Protein AF-A0A2V8VBV8-F1 (afdb_monomer_lite)

Radius of gyration: 18.18 Å; chains: 1; bounding box: 38×37×52 Å

Secondary structure (DSSP, 8-state):
-HHHHHHHHHHHHHHHH-TT----EEEESS-SSPPB-S--TT---BHHHHHHHHHHHTT-GGG---EEEEE--S-TT---TTGGGTHHHHHHHHHHHHHHTTPPTT--EEEEEE-S-SS-BGGGGSHHHHHHHHHHHHHHHHTT--EEEES--S-PPPEE-GGG-EEB--

Sequence (170 aa):
EDYGALYIQFAAAIHKVDPTLKLGGPSFEGVVEDVQVWPDSEGSVSWLGRFFDYLREHDRIHEFSFLSFEHYPYESCNTSWNDLYREPEHIAHIIQTYKDDGLPPNTPIFVTEVNLGASVSEAFVDIMGGLWWADYTGALFANGGTGNYFFHYIPGRLSRGCNDSWGSFG

Structure (mmCIF, N/CA/C/O backbone):
data_AF-A0A2V8VBV8-F1
#
_entry.id   AF-A0A2V8VBV8-F1
#
loop_
_atom_site.group_PDB
_atom_site.id
_atom_site.type_symbol
_atom_site.label_atom_id
_atom_site.label_alt_id
_atom_site.label_comp_id
_atom_site.label_asym_id
_atom_site.label_entity_id
_atom_site.label_seq_id
_atom_site.pdbx_PDB_ins_code
_atom_site.Cartn_x
_atom_site.Cartn_y
_atom_site.Cartn_z
_atom_site.occupancy
_atom_site.B_iso_or_equiv
_atom_site.auth_seq_id
_atom_site.auth_comp_id
_atom_site.auth_asym_id
_atom_site.auth_atom_id
_atom_site.pdbx_PDB_model_num
ATOM 1 N N . GLU A 1 1 ? -15.412 10.472 8.247 1.00 91.88 1 GLU A N 1
ATOM 2 C CA . GLU A 1 1 ? -15.013 9.273 9.024 1.00 91.88 1 GLU A CA 1
ATOM 3 C C . GLU A 1 1 ? -15.845 8.039 8.635 1.00 91.88 1 GLU A C 1
ATOM 5 O O . GLU A 1 1 ? -15.709 6.981 9.243 1.00 91.88 1 GLU A O 1
ATOM 10 N N . ASP A 1 2 ? -16.666 8.117 7.577 1.00 94.62 2 ASP A N 1
ATOM 11 C CA . ASP A 1 2 ? -17.590 7.041 7.184 1.00 94.62 2 ASP A CA 1
ATOM 12 C C . ASP A 1 2 ? -16.895 5.707 6.881 1.00 94.62 2 ASP A C 1
ATOM 14 O O . ASP A 1 2 ? -17.441 4.645 7.174 1.00 94.62 2 ASP A O 1
ATOM 18 N N . TYR A 1 3 ? -15.668 5.746 6.347 1.00 95.62 3 TYR A N 1
ATOM 19 C CA . TYR A 1 3 ? -14.890 4.534 6.086 1.00 95.62 3 TYR A CA 1
ATOM 20 C C . TYR A 1 3 ? -14.544 3.779 7.377 1.00 95.62 3 TYR A C 1
ATOM 22 O O . TYR A 1 3 ? -14.687 2.561 7.424 1.00 95.62 3 TYR A O 1
ATOM 30 N N . GLY A 1 4 ? -14.164 4.484 8.450 1.00 97.62 4 GLY A N 1
ATOM 31 C CA . GLY A 1 4 ? -13.919 3.874 9.759 1.00 97.62 4 GLY A CA 1
ATOM 32 C C . GLY A 1 4 ? -15.182 3.226 10.330 1.00 97.62 4 GLY A C 1
ATOM 33 O O . GLY A 1 4 ? -15.145 2.087 10.799 1.00 97.62 4 GLY A O 1
ATOM 34 N N . ALA A 1 5 ? -16.330 3.901 10.206 1.00 98.38 5 ALA A N 1
ATOM 35 C CA . ALA A 1 5 ? -17.622 3.356 10.621 1.00 98.38 5 ALA A CA 1
ATOM 36 C C . ALA A 1 5 ? -17.979 2.079 9.841 1.00 98.38 5 ALA A C 1
ATOM 38 O O . ALA A 1 5 ? -18.394 1.079 10.434 1.00 98.38 5 ALA A O 1
ATOM 39 N N . LEU A 1 6 ? -17.785 2.093 8.519 1.00 98.38 6 LEU A N 1
ATOM 40 C CA . LEU A 1 6 ? -18.017 0.940 7.651 1.00 98.38 6 LEU A CA 1
ATOM 41 C C . LEU A 1 6 ? -17.064 -0.217 7.974 1.00 98.38 6 LEU A C 1
ATOM 43 O O . LEU A 1 6 ? -17.507 -1.361 8.062 1.00 98.38 6 LEU A O 1
ATOM 47 N N . TYR A 1 7 ? -15.783 0.072 8.210 1.00 98.50 7 TYR A N 1
ATOM 48 C CA . TYR A 1 7 ? -14.776 -0.920 8.582 1.00 98.50 7 TYR A CA 1
ATOM 49 C C . TYR A 1 7 ? -15.176 -1.661 9.863 1.00 98.50 7 TYR A C 1
ATOM 51 O O . TYR A 1 7 ? -15.190 -2.891 9.896 1.00 98.50 7 TYR A O 1
ATOM 59 N N . ILE A 1 8 ? -15.597 -0.926 10.898 1.00 98.56 8 ILE A N 1
ATOM 60 C CA . ILE A 1 8 ? -16.068 -1.497 12.169 1.00 98.56 8 ILE A CA 1
ATOM 61 C C . ILE A 1 8 ? -17.312 -2.377 11.971 1.00 98.56 8 ILE A C 1
ATOM 63 O O . ILE A 1 8 ? -17.417 -3.456 12.569 1.00 98.56 8 ILE A O 1
ATOM 67 N N . GLN A 1 9 ? -18.264 -1.931 11.145 1.00 98.50 9 GLN A N 1
ATOM 68 C CA . GLN A 1 9 ? -19.462 -2.711 10.820 1.00 98.50 9 GLN A CA 1
ATOM 69 C C . GLN A 1 9 ? -19.101 -4.003 10.085 1.00 98.50 9 GLN A C 1
ATOM 71 O O . GLN A 1 9 ? -19.649 -5.062 10.401 1.00 98.50 9 GLN A O 1
ATOM 76 N N . PHE A 1 10 ? -18.161 -3.931 9.144 1.00 98.38 10 PHE A N 1
ATOM 77 C CA . PHE A 1 10 ? -17.706 -5.087 8.387 1.00 98.38 10 PHE A CA 1
ATOM 78 C C . PHE A 1 10 ? -16.939 -6.079 9.268 1.00 98.38 10 PHE A C 1
ATOM 80 O O . PHE A 1 10 ? -17.265 -7.264 9.243 1.00 98.38 10 PHE A O 1
ATOM 87 N N . ALA A 1 11 ? -16.027 -5.605 10.125 1.00 98.44 11 ALA A N 1
ATOM 88 C CA . ALA A 1 11 ? -15.344 -6.427 11.130 1.00 98.44 11 ALA A CA 1
ATOM 89 C C . ALA A 1 11 ? -16.356 -7.198 11.997 1.00 98.44 11 ALA A C 1
ATOM 91 O O . ALA A 1 11 ? -16.314 -8.424 12.100 1.00 98.44 11 ALA A O 1
ATOM 92 N N . ALA A 1 12 ? -17.368 -6.497 12.523 1.00 98.50 12 ALA A N 1
ATOM 93 C CA . ALA A 1 12 ? -18.428 -7.127 13.308 1.00 98.50 12 ALA A CA 1
ATOM 94 C C . ALA A 1 12 ? -19.252 -8.154 12.507 1.00 98.50 12 ALA A C 1
ATOM 96 O O . ALA A 1 12 ? -19.749 -9.124 13.082 1.00 98.50 12 ALA A O 1
ATOM 97 N N . ALA A 1 13 ? -19.440 -7.951 11.201 1.00 98.44 13 ALA A N 1
ATOM 98 C CA . ALA A 1 13 ? -20.167 -8.884 10.347 1.00 98.44 13 ALA A CA 1
ATOM 99 C C . ALA A 1 13 ? -19.356 -10.157 10.065 1.00 98.44 13 ALA A C 1
ATOM 101 O O . ALA A 1 13 ? -19.891 -11.254 10.228 1.00 98.44 13 ALA A O 1
ATOM 102 N N . ILE A 1 14 ? -18.077 -10.033 9.697 1.00 97.88 14 ILE A N 1
ATOM 103 C CA . ILE A 1 14 ? -17.239 -11.199 9.388 1.00 97.88 14 ILE A CA 1
ATOM 104 C C . ILE A 1 14 ? -16.965 -12.045 10.636 1.00 97.88 14 ILE A C 1
ATOM 106 O O . ILE A 1 14 ? -16.997 -13.270 10.557 1.00 97.88 14 ILE A O 1
ATOM 110 N N . HIS A 1 15 ? -16.806 -11.429 11.812 1.00 98.44 15 HIS A N 1
ATOM 111 C CA . HIS A 1 15 ? -16.526 -12.162 13.053 1.00 98.44 15 HIS A CA 1
ATOM 112 C C . HIS A 1 15 ? -17.741 -12.861 13.656 1.00 98.44 15 HIS A C 1
ATOM 114 O O . HIS A 1 15 ? -17.580 -13.794 14.440 1.00 98.44 15 HIS A O 1
ATOM 120 N N . LYS A 1 16 ? -18.961 -12.483 13.250 1.00 98.31 16 LYS A N 1
ATOM 121 C CA . LYS A 1 16 ? -20.159 -13.300 13.509 1.00 98.31 16 LYS A CA 1
ATOM 122 C C . LYS A 1 16 ? -20.129 -14.624 12.746 1.00 98.31 16 LYS A C 1
ATOM 124 O O . LYS A 1 16 ? -20.754 -15.579 13.198 1.00 98.31 16 LYS A O 1
ATOM 129 N N . VAL A 1 17 ? -19.458 -14.663 11.593 1.00 98.38 17 VAL A N 1
ATOM 130 C CA . VAL A 1 17 ? -19.294 -15.877 10.783 1.00 98.38 17 VAL A CA 1
ATOM 131 C C . VAL A 1 17 ? -18.107 -16.687 11.292 1.00 98.38 17 VAL A C 1
ATOM 133 O O . VAL A 1 17 ? -18.258 -17.876 11.556 1.00 98.38 17 VAL A O 1
ATOM 136 N N . ASP A 1 18 ? -16.954 -16.042 11.471 1.00 98.38 18 ASP A N 1
ATOM 137 C CA . ASP A 1 18 ? -15.752 -16.665 12.019 1.00 98.38 18 ASP A CA 1
ATOM 138 C C . ASP A 1 18 ? -14.900 -15.624 12.775 1.00 98.38 18 ASP A C 1
ATOM 140 O O . ASP A 1 18 ? -14.335 -14.722 12.150 1.00 98.38 18 ASP A O 1
ATOM 144 N N . PRO A 1 19 ? -14.770 -15.738 14.113 1.00 97.31 19 PRO A N 1
ATOM 145 C CA . PRO A 1 19 ? -14.044 -14.771 14.939 1.00 97.31 19 PRO A CA 1
ATOM 146 C C . PRO A 1 19 ? -12.520 -14.792 14.736 1.00 97.31 19 PRO A C 1
ATOM 148 O O . PRO A 1 19 ? -11.815 -13.982 15.332 1.00 97.31 19 PRO A O 1
ATOM 151 N N . THR A 1 20 ? -11.984 -15.722 13.944 1.00 97.62 20 THR A N 1
ATOM 152 C CA . THR A 1 20 ? -10.540 -15.843 13.697 1.00 97.62 20 THR A CA 1
ATOM 153 C C . THR A 1 20 ? -10.069 -15.094 12.451 1.00 97.62 20 THR A C 1
ATOM 155 O O . THR A 1 20 ? -8.861 -14.899 12.277 1.00 97.62 20 THR A O 1
ATOM 158 N N . LEU A 1 21 ? -11.003 -14.643 11.603 1.00 97.81 21 LEU A N 1
ATOM 159 C CA . LEU A 1 21 ? -10.693 -13.951 10.355 1.00 97.81 21 LEU A CA 1
ATOM 160 C C . LEU A 1 21 ? -9.937 -12.642 10.601 1.00 97.81 21 LEU A C 1
ATOM 162 O O . LEU A 1 21 ? -10.215 -11.894 11.539 1.00 97.81 21 LEU A O 1
ATOM 166 N N . LYS A 1 22 ? -8.980 -12.357 9.718 1.00 97.31 22 LYS A N 1
ATOM 167 C CA . LYS A 1 22 ? -8.180 -11.131 9.731 1.00 97.31 22 LYS A CA 1
ATOM 168 C C . LYS A 1 22 ? -8.735 -10.150 8.712 1.00 97.31 22 LYS A C 1
ATOM 170 O O . LYS A 1 22 ? -8.893 -10.508 7.549 1.00 97.31 22 LYS A O 1
ATOM 175 N N . LEU A 1 23 ? -9.009 -8.929 9.158 1.00 97.62 23 LEU A N 1
ATOM 176 C CA . LEU A 1 23 ? -9.433 -7.828 8.302 1.00 97.62 23 LEU A CA 1
ATOM 177 C C . LEU A 1 23 ? -8.295 -6.824 8.165 1.00 97.62 23 LEU A C 1
ATOM 179 O O . LEU A 1 23 ? -7.604 -6.532 9.137 1.00 97.62 23 LEU A O 1
ATOM 183 N N . GLY A 1 24 ? -8.106 -6.308 6.963 1.00 96.94 24 GLY A N 1
ATOM 184 C CA . GLY A 1 24 ? -7.139 -5.265 6.667 1.00 96.94 24 GLY A CA 1
ATOM 185 C C . GLY A 1 24 ? -7.641 -4.397 5.527 1.00 96.94 24 GLY A C 1
ATOM 186 O O . GLY A 1 24 ? -8.808 -4.495 5.138 1.00 96.94 24 GLY A O 1
ATOM 187 N N . GLY A 1 25 ? -6.777 -3.535 5.009 1.00 96.12 25 GLY A N 1
ATOM 188 C CA . GLY A 1 25 ? -7.151 -2.571 3.980 1.00 96.12 25 GLY A CA 1
ATOM 189 C C . GLY A 1 25 ? -6.221 -1.355 3.947 1.00 96.12 25 GLY A C 1
ATOM 190 O O . GLY A 1 25 ? -5.146 -1.408 4.543 1.00 96.12 25 GLY A O 1
ATOM 191 N N . PRO A 1 26 ? -6.636 -0.253 3.298 1.00 94.69 26 PRO A N 1
ATOM 192 C CA . PRO A 1 26 ? -7.854 -0.129 2.493 1.00 94.69 26 PRO A CA 1
ATOM 193 C C . PRO A 1 26 ? -7.683 -0.569 1.031 1.00 94.69 26 PRO A C 1
ATOM 195 O O . PRO A 1 26 ? -8.645 -0.458 0.280 1.00 94.69 26 PRO A O 1
ATOM 198 N N . SER A 1 27 ? -6.510 -1.084 0.635 1.00 93.75 27 SER A N 1
ATOM 199 C CA . SER A 1 27 ? -6.118 -1.261 -0.774 1.00 93.75 27 SER A CA 1
ATOM 200 C C . SER A 1 27 ? -5.973 0.088 -1.476 1.00 93.75 27 SER A C 1
ATOM 202 O O . SER A 1 27 ? -6.725 0.408 -2.389 1.00 93.75 27 SER A O 1
ATOM 204 N N . PHE A 1 28 ? -5.047 0.925 -0.996 1.00 95.06 28 PHE A N 1
ATOM 205 C CA . PHE A 1 28 ? -4.770 2.198 -1.662 1.00 95.06 28 PHE A CA 1
ATOM 206 C C . PHE A 1 28 ? -4.256 1.982 -3.088 1.00 95.06 28 PHE A C 1
ATOM 208 O O . PHE A 1 28 ? -3.256 1.297 -3.279 1.00 95.06 28 PHE A O 1
ATOM 215 N N . GLU A 1 29 ? -4.899 2.619 -4.060 1.00 89.81 29 GLU A N 1
ATOM 216 C CA . GLU A 1 29 ? -4.542 2.539 -5.478 1.00 89.81 29 GLU A CA 1
ATOM 217 C C . GLU A 1 29 ? -3.482 3.599 -5.816 1.00 89.81 29 GLU A C 1
ATOM 219 O O . GLU A 1 29 ? -3.780 4.792 -5.893 1.00 89.81 29 GLU A O 1
ATOM 224 N N . GLY A 1 30 ? -2.225 3.174 -5.984 1.00 79.50 30 GLY A N 1
ATOM 225 C CA . GLY A 1 30 ? -1.162 4.007 -6.562 1.00 79.50 30 GLY A CA 1
ATOM 226 C C . GLY A 1 30 ? -0.782 5.267 -5.772 1.00 79.50 30 GLY A C 1
ATOM 227 O O . GLY A 1 30 ? -0.257 6.215 -6.358 1.00 79.50 30 GLY A O 1
ATOM 228 N N . VAL A 1 31 ? -1.043 5.312 -4.460 1.00 85.81 31 VAL A N 1
ATOM 229 C CA . VAL A 1 31 ? -0.670 6.460 -3.616 1.00 85.81 31 VAL A CA 1
ATOM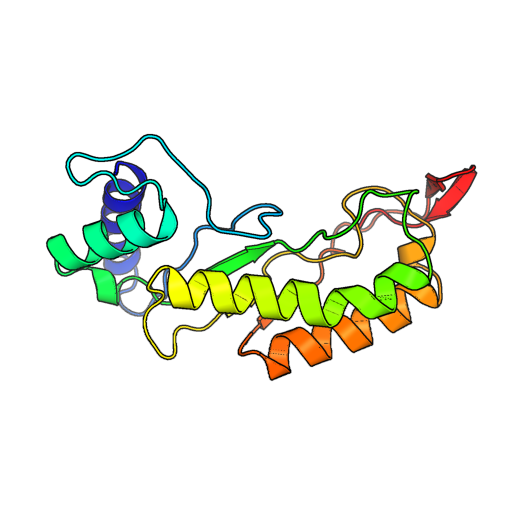 230 C C . VAL A 1 31 ? 0.792 6.355 -3.184 1.00 85.81 31 VAL A C 1
ATOM 232 O O . VAL A 1 31 ? 1.243 5.306 -2.728 1.00 85.81 31 VAL A O 1
ATOM 235 N N . VAL A 1 32 ? 1.537 7.452 -3.320 1.00 87.69 32 VAL A N 1
ATOM 236 C CA . VAL A 1 32 ? 2.956 7.526 -2.919 1.00 87.69 32 VAL A CA 1
ATOM 237 C C . VAL A 1 32 ? 3.163 8.176 -1.547 1.00 87.69 32 VAL A C 1
ATOM 239 O O . VAL A 1 32 ? 4.245 8.109 -0.970 1.00 87.69 32 VAL A O 1
ATOM 242 N N . GLU A 1 33 ? 2.111 8.804 -1.037 1.00 90.88 33 GLU A N 1
ATOM 243 C CA . GLU A 1 33 ? 2.029 9.460 0.260 1.00 90.88 33 GLU A CA 1
ATOM 244 C C . GLU A 1 33 ? 0.606 9.292 0.814 1.00 90.88 33 GLU A C 1
ATOM 246 O O . GLU A 1 33 ? -0.242 8.667 0.167 1.00 90.88 33 GLU A O 1
ATOM 251 N N . ASP A 1 34 ? 0.335 9.820 2.008 1.00 89.12 34 ASP A N 1
ATOM 252 C CA . ASP A 1 34 ? -1.007 9.761 2.579 1.00 89.12 34 ASP A CA 1
ATOM 253 C C . ASP A 1 34 ? -2.041 10.423 1.662 1.00 89.12 34 ASP A C 1
ATOM 255 O O . ASP A 1 34 ? -1.791 11.436 1.000 1.00 89.12 34 ASP A O 1
ATOM 259 N N . VAL A 1 35 ? -3.256 9.887 1.686 1.00 91.44 35 VAL A N 1
ATOM 260 C CA . VAL A 1 35 ? -4.389 10.540 1.045 1.00 91.44 35 VAL A CA 1
ATOM 261 C C . VAL A 1 35 ? -4.787 11.738 1.898 1.00 91.44 35 VAL A C 1
ATOM 263 O O . VAL A 1 35 ? -5.227 11.596 3.035 1.00 91.44 35 VAL A O 1
ATOM 266 N N . GLN A 1 36 ? -4.687 12.937 1.332 1.00 94.06 36 GLN A N 1
ATOM 267 C CA . GLN A 1 36 ? -5.160 14.141 2.005 1.00 94.06 36 GLN A CA 1
ATOM 268 C C . GLN A 1 36 ? -6.652 14.371 1.749 1.00 94.06 36 GLN A C 1
ATOM 270 O O . GLN A 1 36 ? -7.130 14.336 0.614 1.00 94.06 36 GLN A O 1
ATOM 275 N N . VAL A 1 37 ? -7.390 14.662 2.817 1.00 93.56 37 VAL A N 1
ATOM 276 C CA . VAL A 1 37 ? -8.806 15.050 2.783 1.00 93.56 37 VAL A CA 1
ATOM 277 C C . VAL A 1 37 ? -9.018 16.427 3.410 1.00 93.56 37 VAL A C 1
ATOM 279 O O . VAL A 1 37 ? -8.090 17.044 3.933 1.00 93.56 37 VAL A O 1
ATOM 282 N N . TRP A 1 38 ? -10.248 16.949 3.341 1.00 94.62 38 TRP A N 1
ATOM 283 C CA . TRP A 1 38 ? -10.577 18.217 3.999 1.00 94.62 38 TRP A CA 1
ATOM 284 C C . TRP A 1 38 ? -10.254 18.146 5.500 1.00 94.62 38 TRP A C 1
ATOM 286 O O . TRP A 1 38 ? -10.487 17.094 6.103 1.00 94.62 38 TRP A O 1
ATOM 296 N N . PRO A 1 39 ? -9.773 19.242 6.115 1.00 95.81 39 PRO A N 1
ATOM 297 C CA . PRO A 1 39 ? -9.429 19.243 7.531 1.00 95.81 39 PRO A CA 1
ATOM 298 C C . PRO A 1 39 ? -10.614 18.834 8.413 1.00 95.81 39 PRO A C 1
ATOM 300 O O . PRO A 1 39 ? -11.754 19.233 8.151 1.00 95.81 39 PRO A O 1
ATOM 303 N N . ASP A 1 40 ? -10.354 18.053 9.458 1.00 92.25 40 ASP A N 1
ATOM 304 C CA . ASP A 1 40 ? -11.312 17.852 10.548 1.00 92.25 40 ASP A CA 1
ATOM 305 C C . ASP A 1 40 ? -11.391 19.076 11.483 1.00 92.25 40 ASP A C 1
ATOM 307 O O . ASP A 1 40 ? -10.851 20.150 11.201 1.00 92.25 40 ASP A O 1
ATOM 311 N N . SER A 1 41 ? -12.090 18.928 12.613 1.00 91.62 41 SER A N 1
ATOM 312 C CA . SER A 1 41 ? -12.205 19.976 13.632 1.00 91.62 41 SER A CA 1
ATOM 313 C C . SER A 1 41 ? -10.881 20.357 14.301 1.00 91.62 41 SER A C 1
ATOM 315 O O . SER A 1 41 ? -10.806 21.436 14.887 1.00 91.62 41 SER A O 1
ATOM 317 N N . GLU A 1 42 ? -9.859 19.503 14.226 1.00 91.81 42 GLU A N 1
ATOM 318 C CA . GLU A 1 42 ? -8.522 19.733 14.786 1.00 91.81 42 GLU A CA 1
ATOM 319 C C . GLU A 1 42 ? -7.517 20.209 13.723 1.00 91.81 42 GLU A C 1
ATOM 321 O O . GLU A 1 42 ? -6.394 20.598 14.047 1.00 91.81 42 GLU A O 1
ATOM 326 N N . GLY A 1 43 ? -7.936 20.258 12.456 1.00 95.50 43 GLY A N 1
ATOM 327 C CA . GLY A 1 43 ? -7.120 20.689 11.326 1.00 95.50 43 GLY A CA 1
ATOM 328 C C . GLY A 1 43 ? -6.359 19.556 10.633 1.00 95.50 43 GLY A C 1
ATOM 329 O O . GLY A 1 43 ? -5.573 19.843 9.728 1.00 95.50 43 GLY A O 1
ATOM 330 N N . SER A 1 44 ? -6.577 18.293 11.013 1.00 94.31 44 SER A N 1
ATOM 331 C CA . SER A 1 44 ? -5.900 17.149 10.399 1.00 94.31 44 SER A CA 1
ATOM 332 C C . SER A 1 44 ? -6.455 16.857 9.007 1.00 94.31 44 SER A C 1
ATOM 334 O O . SER A 1 44 ? -7.662 16.681 8.808 1.00 94.31 44 SER A O 1
ATOM 336 N N . VAL A 1 45 ? -5.551 16.782 8.030 1.00 95.94 45 VAL A N 1
ATOM 337 C CA . VAL A 1 45 ? -5.858 16.409 6.639 1.00 95.94 45 VAL A CA 1
ATOM 338 C C . VAL A 1 45 ? -5.528 14.951 6.334 1.00 95.94 45 VAL A C 1
ATOM 340 O O . VAL A 1 45 ? -5.905 14.473 5.270 1.00 95.94 45 VAL A O 1
ATOM 343 N N . SER A 1 46 ? -4.849 14.251 7.248 1.00 95.38 46 SER A N 1
ATOM 344 C CA . SER A 1 46 ? -4.408 12.871 7.045 1.00 95.38 46 SER A CA 1
ATOM 345 C C . SER A 1 46 ? -5.599 11.922 7.039 1.00 95.38 46 SER A C 1
ATOM 347 O O . SER A 1 46 ? -6.297 11.798 8.050 1.00 95.38 46 SER A O 1
ATOM 349 N N . TRP A 1 47 ? -5.862 11.251 5.918 1.00 96.00 47 TRP A N 1
ATOM 350 C CA . TRP A 1 47 ? -6.945 10.275 5.867 1.00 96.00 47 TRP A CA 1
ATOM 351 C C . TRP A 1 47 ? -6.593 9.034 6.682 1.00 96.00 47 TRP A C 1
ATOM 353 O O . TRP A 1 47 ? -7.429 8.571 7.462 1.00 96.00 47 TRP A O 1
ATOM 363 N N . LEU A 1 48 ? -5.373 8.503 6.528 1.00 96.06 48 LEU A N 1
ATOM 364 C CA . LEU A 1 48 ? -4.973 7.265 7.195 1.00 96.06 48 LEU A CA 1
ATOM 365 C C . LEU A 1 48 ? -4.857 7.456 8.711 1.00 96.06 48 LEU A C 1
ATOM 367 O O . LEU A 1 48 ? -5.372 6.633 9.473 1.00 96.06 48 LEU A O 1
ATOM 371 N N . GLY A 1 49 ? -4.282 8.579 9.146 1.00 96.19 49 GLY A N 1
ATOM 372 C CA . GLY A 1 49 ? -4.225 8.957 10.555 1.00 96.19 49 GLY A CA 1
ATOM 373 C C . GLY A 1 49 ? -5.619 9.051 11.166 1.00 96.19 49 GLY A C 1
ATOM 374 O O . GLY A 1 49 ? -5.909 8.368 12.150 1.00 96.19 49 GLY A O 1
ATOM 375 N N . ARG A 1 50 ? -6.534 9.782 10.515 1.00 96.94 50 ARG A N 1
ATOM 376 C CA . ARG A 1 50 ? -7.930 9.907 10.975 1.00 96.94 50 ARG A CA 1
ATOM 377 C C . ARG A 1 50 ? -8.685 8.583 10.962 1.00 96.94 50 ARG A C 1
ATOM 379 O O . ARG A 1 50 ? -9.534 8.355 11.822 1.00 96.94 50 ARG A O 1
ATOM 386 N N . PHE A 1 51 ? -8.392 7.689 10.018 1.00 97.25 51 PHE A N 1
ATOM 387 C CA . PHE A 1 51 ? -8.946 6.338 10.025 1.00 97.25 51 PHE A CA 1
ATOM 388 C C . PHE A 1 51 ? -8.507 5.566 11.276 1.00 97.25 51 PHE A C 1
ATO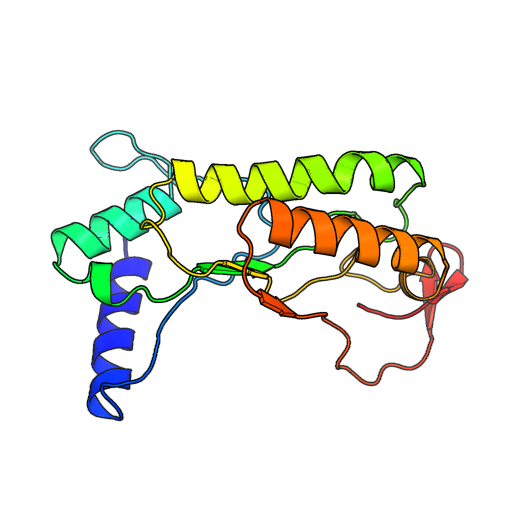M 390 O O . PHE A 1 51 ? -9.353 4.989 11.964 1.00 97.25 51 PHE A O 1
ATOM 397 N N . PHE A 1 52 ? -7.216 5.585 11.616 1.00 97.62 52 PHE A N 1
ATOM 398 C CA . PHE A 1 52 ? -6.730 4.913 12.819 1.00 97.62 52 PHE A CA 1
ATOM 399 C C . PHE A 1 52 ? -7.231 5.562 14.108 1.00 97.62 52 PHE A C 1
ATOM 401 O O . PHE A 1 52 ? -7.593 4.834 15.035 1.00 97.62 52 PHE A O 1
ATOM 408 N N . ASP A 1 53 ? -7.310 6.890 14.170 1.00 96.88 53 ASP A N 1
ATOM 409 C CA . ASP A 1 53 ? -7.869 7.604 15.321 1.00 96.88 53 ASP A CA 1
ATOM 410 C C . ASP A 1 53 ? -9.333 7.237 15.537 1.00 96.88 53 ASP A C 1
ATOM 412 O O . ASP A 1 53 ? -9.703 6.832 16.639 1.00 96.88 53 ASP A O 1
ATOM 416 N N . TYR A 1 54 ? -10.132 7.198 14.469 1.00 97.56 54 TYR A N 1
ATOM 417 C CA . TYR A 1 54 ? -11.515 6.743 14.551 1.00 97.56 54 TYR A CA 1
ATOM 418 C C . TYR A 1 54 ? -11.625 5.316 15.113 1.00 97.56 54 TYR A C 1
ATOM 420 O O . TYR A 1 54 ? -12.470 5.042 15.968 1.00 97.56 54 TYR A O 1
ATOM 428 N N . LEU A 1 55 ? -10.763 4.386 14.681 1.00 98.38 55 LEU A N 1
ATOM 429 C CA . LEU A 1 55 ? -10.751 3.031 15.241 1.00 98.38 55 LEU A CA 1
ATOM 430 C C . LEU A 1 55 ? -10.335 3.010 16.721 1.00 98.38 55 LEU A C 1
ATOM 432 O O . LEU A 1 55 ? -10.872 2.200 17.480 1.00 98.38 55 LEU A O 1
ATOM 436 N N . ARG A 1 56 ? -9.392 3.861 17.146 1.00 97.88 56 ARG A N 1
ATOM 437 C CA . ARG A 1 56 ? -8.959 3.972 18.552 1.00 97.88 56 ARG A CA 1
ATOM 438 C C . ARG A 1 56 ? -10.068 4.528 19.438 1.00 97.88 56 ARG A C 1
ATOM 440 O O . ARG A 1 56 ? -10.340 3.941 20.477 1.00 97.88 56 ARG A O 1
ATOM 447 N N . GLU A 1 57 ? -10.740 5.590 19.005 1.00 97.44 57 GLU A N 1
ATOM 448 C CA . GLU A 1 57 ? -11.849 6.227 19.730 1.00 97.44 57 GLU A CA 1
ATOM 449 C C . GLU A 1 57 ? -13.032 5.284 19.982 1.00 97.44 57 GLU A C 1
ATOM 451 O O . GLU A 1 57 ? -13.793 5.476 20.928 1.00 97.44 57 GLU A O 1
ATOM 456 N N . HIS A 1 58 ? -13.176 4.250 19.151 1.00 98.44 58 HIS A N 1
ATOM 457 C CA . HIS A 1 58 ? -14.227 3.240 19.272 1.00 98.44 58 HIS A CA 1
ATOM 458 C C . HIS A 1 58 ? -13.742 1.925 19.904 1.00 98.44 58 HIS A C 1
ATOM 460 O O . HIS A 1 58 ? -14.487 0.946 19.894 1.00 98.44 58 HIS A O 1
ATOM 466 N N . ASP A 1 59 ? -12.508 1.867 20.418 1.00 98.38 59 ASP A N 1
ATOM 467 C CA . ASP A 1 59 ? -11.870 0.657 20.961 1.00 98.38 59 ASP A CA 1
ATOM 468 C C . ASP A 1 59 ? -11.752 -0.503 19.945 1.00 98.38 59 ASP A C 1
ATOM 470 O O . ASP A 1 59 ? -11.699 -1.677 20.314 1.00 98.38 59 ASP A O 1
ATOM 474 N N . ARG A 1 60 ? -11.690 -0.203 18.640 1.00 98.19 60 ARG A N 1
ATOM 475 C CA . ARG A 1 60 ? -11.660 -1.185 17.534 1.00 98.19 60 ARG A CA 1
ATOM 476 C C . ARG A 1 60 ? -10.369 -1.198 16.719 1.00 98.19 60 ARG A C 1
ATOM 478 O O . ARG A 1 60 ? -10.309 -1.879 15.704 1.00 98.19 60 ARG A O 1
ATOM 485 N N . ILE A 1 61 ? -9.303 -0.534 17.163 1.00 97.88 61 ILE A N 1
ATOM 486 C CA . ILE A 1 61 ? -8.005 -0.571 16.456 1.00 97.88 61 ILE A CA 1
ATOM 487 C C . ILE A 1 61 ? -7.444 -1.995 16.293 1.00 97.88 61 ILE A C 1
ATOM 489 O O . ILE A 1 61 ? -6.781 -2.293 15.307 1.00 97.88 61 ILE A O 1
ATOM 493 N N . HIS A 1 62 ? -7.770 -2.904 17.216 1.00 96.50 62 HIS A N 1
ATOM 494 C CA . HIS A 1 62 ? -7.368 -4.314 17.164 1.00 96.50 62 HIS A CA 1
ATOM 495 C C . HIS A 1 62 ? -8.011 -5.107 16.011 1.00 96.50 62 HIS A C 1
ATOM 497 O O . HIS A 1 62 ? -7.554 -6.205 15.699 1.00 96.50 62 HIS A O 1
ATOM 503 N N . GLU A 1 63 ? -9.055 -4.563 15.382 1.00 97.94 63 GLU A N 1
ATOM 504 C CA . GLU A 1 63 ? -9.692 -5.138 14.193 1.00 97.94 63 GLU A CA 1
ATOM 505 C C . GLU A 1 63 ? -8.849 -4.933 12.926 1.00 97.94 63 GLU A C 1
ATOM 507 O O . GLU A 1 63 ? -9.083 -5.579 11.903 1.00 97.94 63 GLU A O 1
ATOM 512 N N . PHE A 1 64 ? -7.868 -4.027 12.966 1.00 98.50 64 PHE A N 1
ATOM 513 C CA . PHE A 1 64 ? -6.945 -3.781 11.867 1.00 98.50 64 PHE A CA 1
ATOM 514 C C . PHE A 1 64 ? -5.762 -4.744 11.929 1.00 98.50 64 PHE A C 1
ATOM 516 O O . PHE A 1 64 ? -4.883 -4.631 12.780 1.00 98.50 64 PHE A O 1
ATOM 523 N N . SER A 1 65 ? -5.764 -5.734 11.038 1.00 98.25 65 SER A N 1
ATOM 524 C CA . SER A 1 65 ? -4.815 -6.851 11.063 1.00 98.25 65 SER A CA 1
ATOM 525 C C . SER A 1 65 ? -3.679 -6.731 10.053 1.00 98.25 65 SER A C 1
ATOM 527 O O . SER A 1 65 ? -2.673 -7.409 10.235 1.00 98.25 65 SER A O 1
ATOM 529 N N . PHE A 1 66 ? -3.835 -5.949 8.984 1.00 98.44 66 PHE A N 1
ATOM 530 C CA . PHE A 1 66 ? -2.792 -5.681 7.990 1.00 98.44 66 PHE A CA 1
ATOM 531 C C . PHE A 1 66 ? -3.135 -4.434 7.166 1.00 98.44 66 PHE A C 1
ATOM 533 O O . PHE A 1 66 ? -4.308 -4.142 6.930 1.00 98.44 66 PHE A O 1
ATOM 540 N N . LEU A 1 67 ? -2.105 -3.738 6.694 1.00 98.00 67 LEU A N 1
ATOM 541 C CA . LEU A 1 67 ? -2.219 -2.681 5.696 1.00 98.00 67 LEU A CA 1
ATOM 542 C C . LEU A 1 67 ? -2.099 -3.285 4.296 1.00 98.00 67 LEU A C 1
ATOM 544 O O . LEU A 1 67 ? -1.247 -4.147 4.077 1.00 98.00 67 LEU A O 1
ATOM 548 N N . SER A 1 68 ? -2.916 -2.822 3.353 1.00 97.44 68 SER A N 1
ATOM 549 C CA . SER A 1 68 ? -2.800 -3.182 1.940 1.00 97.44 68 SER A CA 1
ATOM 550 C C . SER A 1 68 ? -2.818 -1.967 1.018 1.00 97.44 68 SER A C 1
ATOM 552 O O . SER A 1 68 ? -3.602 -1.036 1.221 1.00 97.44 68 SER A O 1
ATOM 554 N N . PHE A 1 69 ? -1.976 -2.006 -0.012 1.00 96.88 69 PHE A N 1
ATOM 555 C CA . PHE A 1 69 ? -1.889 -0.998 -1.067 1.00 96.88 69 PHE A CA 1
ATOM 556 C C . PHE A 1 69 ? -1.382 -1.607 -2.376 1.00 96.88 69 PHE A C 1
ATOM 558 O O . PHE A 1 69 ? -0.913 -2.746 -2.411 1.00 96.88 69 PHE A O 1
ATOM 565 N N . GLU A 1 70 ? -1.491 -0.839 -3.446 1.00 94.94 70 GLU A N 1
ATOM 566 C CA . GLU A 1 70 ? -1.046 -1.181 -4.788 1.00 94.94 70 GLU A CA 1
ATOM 567 C C . GLU A 1 70 ? 0.177 -0.352 -5.165 1.00 94.94 70 GLU A C 1
ATOM 569 O O . GLU A 1 70 ? 0.318 0.797 -4.743 1.00 94.94 70 GLU A O 1
ATOM 574 N N . HIS A 1 71 ? 1.050 -0.918 -5.993 1.00 94.19 71 HIS A N 1
ATOM 575 C CA . HIS A 1 71 ? 2.281 -0.265 -6.413 1.00 94.19 71 HIS A CA 1
ATOM 576 C C . HIS A 1 71 ? 2.447 -0.295 -7.932 1.00 94.19 71 HIS A C 1
ATOM 578 O O . HIS A 1 71 ? 2.807 -1.317 -8.514 1.00 94.19 71 HIS A O 1
ATOM 584 N N . TYR A 1 72 ? 2.201 0.857 -8.556 1.00 91.75 72 TYR A N 1
ATOM 585 C CA . TYR A 1 72 ? 2.335 1.105 -9.995 1.00 91.75 72 TYR A CA 1
ATOM 586 C C . TYR A 1 72 ? 3.118 2.406 -10.229 1.00 91.75 72 TYR A C 1
ATOM 588 O O . TYR A 1 72 ? 2.534 3.433 -10.574 1.00 91.75 72 TYR A O 1
ATOM 596 N N . PRO A 1 73 ? 4.439 2.406 -9.986 1.00 90.81 73 PRO A N 1
ATOM 597 C CA . PRO A 1 73 ? 5.212 3.632 -9.781 1.00 90.81 73 PRO A CA 1
ATOM 598 C C . PRO A 1 73 ? 5.446 4.462 -11.045 1.00 90.81 73 PRO A C 1
ATOM 600 O O . PRO A 1 73 ? 5.796 5.639 -10.935 1.00 90.81 73 PRO A O 1
ATOM 603 N N . TYR A 1 74 ? 5.280 3.881 -12.238 1.00 89.25 74 TYR A N 1
ATOM 604 C CA . TYR A 1 74 ? 5.616 4.557 -13.487 1.00 89.25 74 TYR A CA 1
ATOM 605 C C . TYR A 1 74 ? 4.465 4.589 -14.482 1.00 89.25 74 TYR A C 1
ATOM 607 O O . TYR A 1 74 ? 3.730 3.620 -14.698 1.00 89.25 74 TYR A O 1
ATOM 615 N N . GLU A 1 75 ? 4.371 5.727 -15.168 1.00 85.81 75 GLU A N 1
ATOM 616 C CA . GLU A 1 75 ? 3.546 5.859 -16.355 1.00 85.81 75 GLU A CA 1
ATOM 617 C C . GLU A 1 75 ? 4.042 4.877 -17.422 1.00 85.81 75 GLU A C 1
ATOM 619 O O . GLU A 1 75 ? 5.225 4.834 -17.782 1.00 85.81 75 GLU A O 1
ATOM 624 N N . SER A 1 76 ? 3.120 4.068 -17.936 1.00 81.19 76 SER A N 1
ATOM 625 C CA . SER A 1 76 ? 3.446 3.125 -19.001 1.00 81.19 76 SER A CA 1
ATOM 626 C C . SER A 1 76 ? 3.937 3.872 -20.238 1.00 81.19 76 SER A C 1
ATOM 628 O O . SER A 1 76 ? 3.476 4.967 -20.540 1.00 81.19 76 SER A O 1
ATOM 630 N N . CYS A 1 77 ? 4.875 3.271 -20.967 1.00 82.94 77 CYS A N 1
ATOM 631 C CA . CYS A 1 77 ? 5.541 3.865 -22.134 1.00 82.94 77 CYS A CA 1
ATOM 632 C C . CYS A 1 77 ? 6.522 5.009 -21.848 1.00 82.94 77 CYS A C 1
ATOM 634 O O . CYS A 1 77 ? 7.169 5.467 -22.788 1.00 82.94 77 CYS A O 1
ATOM 636 N N . ASN A 1 78 ? 6.674 5.436 -20.591 1.00 86.56 78 ASN A N 1
ATOM 637 C CA . ASN A 1 78 ? 7.591 6.510 -20.204 1.00 86.56 78 ASN A CA 1
ATOM 638 C C . ASN A 1 78 ? 8.668 6.053 -19.200 1.00 86.56 78 ASN A C 1
ATOM 640 O O . ASN A 1 78 ? 9.378 6.873 -18.624 1.00 86.56 78 ASN A O 1
ATOM 644 N N . THR A 1 79 ? 8.801 4.741 -18.983 1.00 86.12 79 THR A N 1
ATOM 645 C CA . THR A 1 79 ? 9.829 4.166 -18.108 1.00 86.12 79 THR A CA 1
ATOM 646 C C . THR A 1 79 ? 11.213 4.248 -18.751 1.00 86.12 79 THR A C 1
ATOM 648 O O . THR A 1 79 ? 11.391 3.983 -19.941 1.00 86.12 79 THR A O 1
ATOM 651 N N . SER A 1 80 ? 12.218 4.559 -17.942 1.00 88.69 80 SER A N 1
ATOM 652 C CA . SER A 1 80 ? 13.619 4.671 -18.323 1.00 88.69 80 SER A CA 1
ATOM 653 C C . SER A 1 80 ? 14.521 3.842 -17.407 1.00 88.69 80 SER A C 1
ATOM 655 O O . SER A 1 80 ? 14.172 3.514 -16.279 1.00 88.69 80 SER A O 1
ATOM 657 N N . TRP A 1 81 ? 15.750 3.576 -17.846 1.00 91.44 81 TRP A N 1
ATOM 658 C CA . TRP A 1 81 ? 16.761 2.921 -17.006 1.00 91.44 81 TRP A CA 1
ATOM 659 C C . TRP A 1 81 ? 17.092 3.690 -15.720 1.00 91.44 81 TRP A C 1
ATOM 661 O O . TRP A 1 81 ? 17.534 3.084 -14.748 1.00 91.44 81 TRP A O 1
ATOM 671 N N . ASN A 1 82 ? 16.869 5.009 -15.695 1.00 91.94 82 ASN A N 1
ATOM 672 C CA . ASN A 1 82 ? 17.110 5.815 -14.499 1.00 91.94 82 ASN A CA 1
ATOM 673 C C . ASN A 1 82 ? 16.102 5.522 -13.384 1.00 91.94 82 ASN A C 1
ATOM 675 O O . ASN A 1 82 ? 16.407 5.758 -12.217 1.00 91.94 82 ASN A O 1
ATOM 679 N N . ASP A 1 83 ? 14.925 5.008 -13.734 1.00 90.25 83 ASP A N 1
ATOM 680 C CA . ASP A 1 83 ? 13.869 4.709 -12.777 1.00 90.25 83 ASP A CA 1
ATOM 681 C C . ASP A 1 83 ? 14.258 3.560 -11.840 1.00 90.25 83 ASP A C 1
ATOM 683 O O . ASP A 1 83 ? 13.941 3.619 -10.654 1.00 90.25 83 ASP A O 1
ATOM 687 N N . LEU A 1 84 ? 15.083 2.610 -12.309 1.00 91.12 84 LEU A N 1
ATOM 688 C CA . LEU A 1 84 ? 15.642 1.547 -11.462 1.00 91.12 84 LEU A CA 1
ATOM 689 C C . LEU A 1 84 ? 16.355 2.099 -10.225 1.00 91.12 84 LEU A C 1
ATOM 691 O O . LEU A 1 84 ? 16.231 1.537 -9.148 1.00 91.12 84 LEU A O 1
ATOM 695 N N . TYR A 1 85 ? 17.071 3.218 -10.357 1.00 91.31 85 TYR A N 1
ATOM 696 C CA . TYR A 1 85 ? 17.807 3.796 -9.231 1.00 91.31 85 TYR A CA 1
ATOM 697 C C . TYR A 1 85 ? 16.902 4.470 -8.195 1.00 91.31 85 TYR A C 1
ATOM 699 O O . TYR A 1 85 ? 17.337 4.692 -7.070 1.00 91.31 85 TYR A O 1
ATOM 707 N N . ARG A 1 86 ? 15.674 4.837 -8.575 1.00 91.88 86 ARG A N 1
ATOM 708 C CA . ARG A 1 86 ? 14.748 5.609 -7.732 1.00 91.88 86 ARG A CA 1
ATOM 709 C C . ARG A 1 86 ? 13.776 4.714 -6.979 1.00 91.88 86 ARG A C 1
ATOM 711 O O . ARG A 1 86 ? 13.328 5.074 -5.895 1.00 91.88 86 ARG A O 1
ATOM 718 N N . GLU A 1 87 ? 13.467 3.555 -7.547 1.00 93.94 87 GLU A N 1
ATOM 719 C CA . GLU A 1 87 ? 12.482 2.627 -7.006 1.00 93.94 87 GLU A CA 1
ATOM 720 C C . GLU A 1 87 ? 12.727 2.248 -5.530 1.00 93.94 87 GLU A C 1
ATOM 722 O O . GLU A 1 87 ? 11.788 2.360 -4.737 1.00 93.94 87 GLU A O 1
ATOM 727 N N . PRO A 1 88 ? 13.954 1.887 -5.095 1.00 95.00 88 PRO A N 1
ATOM 728 C CA . PRO A 1 88 ? 14.184 1.531 -3.695 1.00 95.00 88 PRO A CA 1
ATOM 729 C C . PRO A 1 88 ? 13.875 2.669 -2.717 1.00 95.00 88 PRO A C 1
ATOM 731 O O . PRO A 1 88 ? 13.370 2.421 -1.621 1.00 95.00 88 PRO A O 1
ATOM 734 N N . GLU A 1 89 ? 14.161 3.914 -3.106 1.00 95.25 89 GLU A N 1
ATOM 735 C CA . GLU A 1 89 ? 13.861 5.100 -2.298 1.00 95.25 89 GLU A CA 1
ATOM 736 C C . GLU A 1 89 ? 12.354 5.374 -2.259 1.00 95.25 89 GLU A C 1
ATOM 738 O O . GLU A 1 89 ? 11.818 5.698 -1.199 1.00 95.25 89 GLU A O 1
ATOM 743 N N . HIS A 1 90 ? 11.659 5.196 -3.387 1.00 94.31 90 HIS A N 1
ATOM 744 C CA . HIS A 1 90 ? 10.213 5.391 -3.480 1.00 94.31 90 HIS A CA 1
ATOM 745 C C . HIS A 1 90 ? 9.449 4.438 -2.555 1.00 94.31 90 HIS A C 1
ATOM 747 O O . HIS A 1 90 ? 8.659 4.890 -1.726 1.00 94.31 90 HIS A O 1
ATOM 753 N N . ILE A 1 91 ? 9.702 3.128 -2.638 1.00 96.75 91 ILE A N 1
ATOM 754 C CA . ILE A 1 91 ? 8.980 2.162 -1.799 1.00 96.75 91 ILE A CA 1
ATOM 755 C C . ILE A 1 91 ? 9.329 2.312 -0.311 1.00 96.75 91 ILE A C 1
ATOM 757 O O . ILE A 1 91 ? 8.462 2.156 0.551 1.00 96.75 91 ILE A O 1
ATOM 761 N N . ALA A 1 92 ? 10.578 2.671 0.006 1.00 97.38 92 ALA A N 1
ATOM 762 C CA . ALA A 1 92 ? 10.987 2.976 1.374 1.00 97.38 92 ALA A CA 1
ATOM 763 C C . ALA A 1 92 ? 10.225 4.186 1.933 1.00 97.38 92 ALA A C 1
ATOM 765 O O . ALA A 1 92 ? 9.748 4.136 3.069 1.00 97.38 92 ALA A O 1
ATOM 766 N N . HIS A 1 93 ? 10.080 5.243 1.127 1.00 97.31 93 HIS A N 1
ATOM 767 C CA . HIS A 1 93 ? 9.318 6.431 1.491 1.00 97.31 93 HIS A CA 1
ATOM 768 C C . HIS A 1 93 ? 7.851 6.096 1.771 1.00 97.31 93 HIS A C 1
ATOM 770 O O . HIS A 1 93 ? 7.377 6.415 2.854 1.00 97.31 93 HIS A O 1
ATOM 776 N N . ILE A 1 94 ? 7.174 5.375 0.870 1.00 96.88 94 ILE A N 1
ATOM 777 C CA . ILE A 1 94 ? 5.763 4.976 1.031 1.00 96.88 94 ILE A CA 1
ATOM 778 C C . ILE A 1 94 ? 5.537 4.247 2.361 1.00 96.88 94 ILE A C 1
ATOM 780 O O . ILE A 1 94 ? 4.652 4.597 3.143 1.00 96.88 94 ILE A O 1
ATOM 784 N N . ILE A 1 95 ? 6.372 3.246 2.656 1.00 97.06 95 ILE A N 1
ATOM 785 C CA . ILE A 1 95 ? 6.266 2.474 3.900 1.00 97.06 95 ILE A CA 1
ATOM 786 C C . ILE A 1 95 ? 6.505 3.363 5.123 1.00 97.06 95 ILE A C 1
ATOM 788 O O . ILE A 1 95 ? 5.868 3.163 6.160 1.00 97.06 95 ILE A O 1
ATOM 792 N N . GLN A 1 96 ? 7.442 4.309 5.032 1.00 97.44 96 GLN A N 1
ATOM 793 C CA . GLN A 1 96 ? 7.708 5.239 6.120 1.00 97.44 96 GLN A CA 1
ATOM 794 C C . GLN A 1 96 ? 6.526 6.184 6.346 1.00 97.44 96 GLN A C 1
ATOM 796 O O . GLN A 1 96 ? 6.122 6.342 7.493 1.00 97.44 96 GLN A O 1
ATOM 801 N N . THR A 1 97 ? 5.913 6.703 5.282 1.00 96.25 97 THR A N 1
ATOM 802 C CA . THR A 1 97 ? 4.715 7.546 5.360 1.00 96.25 97 THR A CA 1
ATOM 803 C C . THR A 1 97 ? 3.599 6.842 6.125 1.00 96.25 97 THR A C 1
ATOM 805 O O . THR A 1 97 ? 3.115 7.372 7.117 1.00 96.25 97 THR A O 1
ATOM 808 N N . TYR A 1 98 ? 3.282 5.587 5.791 1.00 96.31 98 TYR A N 1
ATOM 809 C CA . TYR A 1 98 ? 2.248 4.848 6.524 1.00 96.31 98 TYR A CA 1
ATOM 810 C C . TYR A 1 98 ? 2.561 4.677 8.019 1.00 96.31 98 TYR A C 1
ATOM 812 O O . TYR A 1 98 ? 1.655 4.709 8.854 1.00 96.31 98 TYR A O 1
ATOM 820 N N . LYS A 1 99 ? 3.838 4.488 8.383 1.00 96.38 99 LYS A N 1
ATOM 821 C CA . LYS A 1 99 ? 4.263 4.436 9.794 1.00 96.38 99 LYS A CA 1
ATOM 822 C C . LYS A 1 99 ? 4.084 5.792 10.474 1.00 96.38 99 LYS A C 1
ATOM 824 O O . LYS A 1 99 ? 3.613 5.828 11.611 1.00 96.38 99 LYS A O 1
ATOM 829 N N . ASP A 1 100 ? 4.446 6.869 9.787 1.00 96.12 100 ASP A N 1
ATOM 830 C CA . ASP A 1 100 ? 4.339 8.240 10.284 1.00 96.12 100 ASP A CA 1
ATOM 831 C C . ASP A 1 100 ? 2.869 8.666 10.457 1.00 96.12 100 ASP A C 1
ATOM 833 O O . ASP A 1 100 ? 2.544 9.338 11.435 1.00 96.12 100 ASP A O 1
ATOM 837 N N . ASP A 1 101 ? 1.965 8.152 9.618 1.00 94.81 101 ASP A N 1
ATOM 838 C CA . ASP A 1 101 ? 0.507 8.329 9.722 1.00 94.81 101 ASP A CA 1
ATOM 839 C C . ASP A 1 101 ? -0.140 7.459 10.817 1.00 94.81 101 ASP A C 1
ATOM 841 O O . ASP A 1 101 ? -1.363 7.374 10.948 1.00 94.81 101 ASP A O 1
ATOM 845 N N . GLY A 1 102 ? 0.668 6.790 11.641 1.00 95.38 102 GLY A N 1
ATOM 846 C CA . GLY A 1 102 ? 0.196 6.097 12.832 1.00 95.38 102 GLY A CA 1
ATOM 847 C C . GLY A 1 102 ? -0.245 4.653 12.606 1.00 95.38 102 GLY A C 1
ATOM 848 O O . GLY A 1 102 ? -1.026 4.141 13.419 1.00 95.38 102 GLY A O 1
ATOM 849 N N . LEU A 1 103 ? 0.262 3.979 11.564 1.00 97.19 103 LEU A N 1
ATOM 850 C CA . LEU A 1 103 ? 0.125 2.527 11.410 1.00 97.19 103 LEU A CA 1
ATOM 851 C C . LEU A 1 103 ? 0.544 1.813 12.709 1.00 97.19 103 LEU A C 1
ATOM 853 O O . LEU A 1 103 ? 1.648 2.056 13.214 1.00 97.19 103 LEU A O 1
ATOM 857 N N . PRO A 1 104 ? -0.288 0.910 13.267 1.00 96.81 104 PRO A N 1
ATOM 858 C CA . PRO A 1 104 ? 0.068 0.231 14.502 1.00 96.81 104 PRO A CA 1
ATOM 859 C C . PRO A 1 104 ? 1.386 -0.555 14.364 1.00 96.81 104 PRO A C 1
ATOM 861 O O . PRO A 1 104 ? 1.625 -1.187 13.327 1.00 96.81 104 PRO A O 1
ATOM 864 N N . PRO A 1 105 ? 2.244 -0.572 15.399 1.00 95.31 105 PRO A N 1
ATOM 865 C CA . PRO A 1 105 ? 3.509 -1.293 15.346 1.00 95.31 105 PRO A CA 1
ATOM 866 C C . PRO A 1 105 ? 3.323 -2.777 15.013 1.00 95.31 105 PRO A C 1
ATOM 868 O O . PRO A 1 105 ? 2.399 -3.420 15.507 1.00 95.31 105 PRO A O 1
ATOM 871 N N . ASN A 1 106 ? 4.249 -3.338 14.233 1.00 95.19 106 ASN A N 1
ATOM 872 C CA . ASN A 1 106 ? 4.245 -4.742 13.793 1.00 95.19 106 ASN A CA 1
ATOM 873 C C . ASN A 1 106 ? 3.044 -5.154 12.920 1.00 95.19 106 ASN A C 1
ATOM 875 O O . ASN A 1 106 ? 2.842 -6.351 12.704 1.00 95.19 106 ASN A O 1
ATOM 879 N N . THR A 1 107 ? 2.259 -4.203 12.407 1.00 98.31 107 THR A N 1
ATOM 880 C CA . THR A 1 107 ? 1.201 -4.505 11.436 1.00 98.31 107 THR A CA 1
ATOM 881 C C . THR A 1 107 ? 1.830 -5.003 10.129 1.00 98.31 107 THR A C 1
ATOM 883 O O . THR A 1 107 ? 2.693 -4.312 9.588 1.00 98.31 107 THR A O 1
ATOM 886 N N . PRO A 1 108 ? 1.435 -6.178 9.602 1.00 98.50 108 PRO A N 1
ATOM 887 C CA . PRO A 1 108 ? 1.836 -6.627 8.273 1.00 98.50 108 PRO A CA 1
ATOM 888 C C . PRO A 1 108 ? 1.475 -5.596 7.197 1.00 98.50 108 PRO A C 1
ATOM 890 O O . PRO A 1 108 ? 0.384 -5.028 7.226 1.00 98.50 108 PRO A O 1
ATOM 893 N N . ILE A 1 109 ? 2.379 -5.390 6.243 1.00 98.25 109 ILE A N 1
ATOM 894 C CA . ILE A 1 109 ? 2.217 -4.456 5.128 1.00 98.25 109 ILE A CA 1
ATOM 895 C C . ILE A 1 109 ? 2.268 -5.264 3.835 1.00 98.25 109 ILE A C 1
ATOM 897 O O . ILE A 1 109 ? 3.297 -5.858 3.500 1.00 98.25 109 ILE A O 1
ATOM 901 N N . PHE A 1 110 ? 1.153 -5.299 3.117 1.00 97.94 110 PHE A N 1
ATOM 902 C CA . PHE A 1 110 ? 1.007 -6.052 1.883 1.00 97.94 110 PHE A CA 1
ATOM 903 C C . PHE A 1 110 ? 0.905 -5.117 0.689 1.00 97.94 110 PHE A C 1
ATOM 905 O O . PHE A 1 110 ? 0.054 -4.232 0.655 1.00 97.94 110 PHE A O 1
ATOM 912 N N . VAL A 1 111 ? 1.724 -5.381 -0.322 1.00 96.88 111 VAL A N 1
ATOM 913 C CA . VAL A 1 111 ? 1.487 -4.851 -1.659 1.00 96.88 111 VAL A CA 1
ATOM 914 C C . VAL A 1 111 ? 0.592 -5.850 -2.372 1.00 96.88 111 VAL A C 1
ATOM 916 O O . VAL A 1 111 ? 1.064 -6.901 -2.805 1.00 96.88 111 VAL A O 1
ATOM 919 N N . THR A 1 112 ? -0.710 -5.580 -2.387 1.00 94.94 112 THR A N 1
ATOM 920 C CA . THR A 1 112 ? -1.745 -6.503 -2.881 1.00 94.94 112 THR A CA 1
ATOM 921 C C . THR A 1 112 ? -1.900 -6.492 -4.392 1.00 94.94 112 THR A C 1
ATOM 923 O O . THR A 1 112 ? -2.473 -7.433 -4.936 1.00 94.94 112 THR A O 1
ATOM 926 N N . GLU A 1 113 ? -1.342 -5.484 -5.053 1.00 92.81 113 GLU A N 1
ATOM 927 C CA . GLU A 1 113 ? -1.253 -5.408 -6.503 1.00 92.81 113 GLU A CA 1
ATOM 928 C C . GLU A 1 113 ? 0.044 -4.692 -6.886 1.00 92.81 113 GLU A C 1
ATOM 930 O O . GLU A 1 113 ? 0.348 -3.634 -6.337 1.00 92.81 113 GLU A O 1
ATOM 935 N N . VAL A 1 114 ? 0.852 -5.268 -7.777 1.00 91.88 114 VAL A N 1
ATOM 936 C CA . VAL A 1 114 ? 2.081 -4.609 -8.230 1.00 91.88 114 VAL A CA 1
ATOM 937 C C . VAL A 1 114 ? 2.438 -4.953 -9.659 1.00 91.88 114 VAL A C 1
ATOM 939 O O . VAL A 1 114 ? 2.425 -6.121 -10.064 1.00 91.88 114 VAL A O 1
ATOM 942 N N . ASN A 1 115 ? 2.848 -3.919 -10.385 1.00 89.25 115 ASN A N 1
ATOM 943 C CA . ASN A 1 115 ? 3.636 -4.025 -11.599 1.00 89.25 115 ASN A CA 1
ATOM 944 C C . ASN A 1 115 ? 4.393 -2.713 -11.853 1.00 89.25 115 ASN A C 1
ATOM 946 O O . ASN A 1 115 ? 4.142 -1.704 -11.205 1.00 89.25 115 ASN A O 1
ATOM 950 N N . LEU A 1 116 ? 5.302 -2.697 -12.826 1.00 87.69 116 LEU A N 1
ATOM 951 C CA . LEU A 1 116 ? 6.090 -1.506 -13.152 1.00 87.69 116 LEU A CA 1
ATOM 952 C C . LEU A 1 116 ? 5.204 -0.364 -13.703 1.00 87.69 116 LEU A C 1
ATOM 954 O O . LEU A 1 116 ? 5.552 0.806 -13.569 1.00 87.69 116 LEU A O 1
ATOM 958 N N . GLY A 1 117 ? 4.039 -0.691 -14.273 1.00 87.56 117 GLY A N 1
ATOM 959 C CA . GLY A 1 117 ? 3.016 0.266 -14.698 1.00 87.56 117 GLY A CA 1
ATOM 960 C C . GLY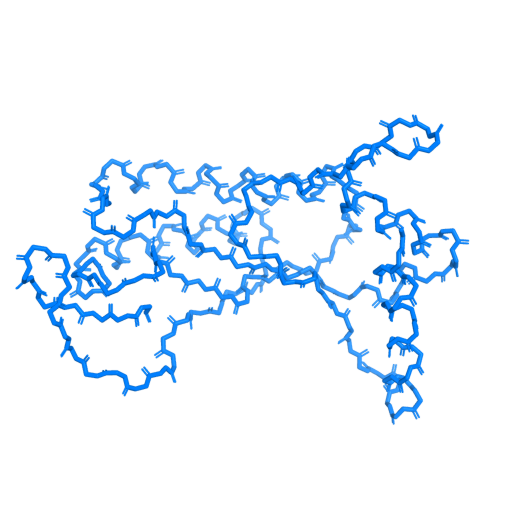 A 1 117 ? 1.667 -0.406 -14.988 1.00 87.56 117 GLY A C 1
ATOM 961 O O . GLY A 1 117 ? 1.569 -1.630 -15.034 1.00 87.56 117 GLY A O 1
ATOM 962 N N . ALA A 1 118 ? 0.622 0.398 -15.192 1.00 85.75 118 ALA A N 1
ATOM 963 C CA . ALA A 1 118 ? -0.767 -0.064 -15.311 1.00 85.75 118 ALA A CA 1
ATOM 964 C C . ALA A 1 118 ? -1.285 -0.154 -16.767 1.00 85.75 118 ALA A C 1
ATOM 966 O O . ALA A 1 118 ? -2.469 0.040 -17.034 1.00 85.75 118 ALA A O 1
ATOM 967 N N . SER A 1 119 ? -0.424 -0.366 -17.766 1.00 86.56 119 SER A N 1
ATOM 968 C CA . SER A 1 119 ? -0.821 -0.530 -19.179 1.00 86.56 119 SER A CA 1
ATOM 969 C C . SER A 1 119 ? 0.167 -1.404 -19.944 1.00 86.56 119 SER A C 1
ATOM 971 O O . SER A 1 119 ? 1.275 -1.639 -19.480 1.00 86.56 119 SER A O 1
ATOM 973 N N . VAL A 1 120 ? -0.231 -1.894 -21.126 1.00 87.19 120 VAL A N 1
ATOM 974 C CA . VAL A 1 120 ? 0.597 -2.813 -21.925 1.00 87.19 120 VAL A CA 1
ATOM 975 C C . VAL A 1 120 ? 1.969 -2.212 -22.232 1.00 87.19 120 VAL A C 1
ATOM 977 O O . VAL A 1 120 ? 2.051 -1.170 -22.884 1.00 87.19 120 VAL A O 1
ATOM 980 N N . SER A 1 121 ? 3.038 -2.901 -21.833 1.00 87.19 121 SER A N 1
ATOM 981 C CA . SER A 1 121 ? 4.415 -2.436 -22.022 1.00 87.19 121 SER A CA 1
ATOM 982 C C . SER A 1 121 ? 5.375 -3.584 -22.328 1.00 87.19 121 SER A C 1
ATOM 984 O O . SER A 1 121 ? 5.241 -4.686 -21.796 1.00 87.19 121 SER A O 1
ATOM 986 N N . GLU A 1 122 ? 6.378 -3.318 -23.169 1.00 88.06 122 GLU A N 1
ATOM 987 C CA . GLU A 1 122 ? 7.514 -4.231 -23.368 1.00 88.06 122 GLU A CA 1
ATOM 988 C C . GLU A 1 122 ? 8.355 -4.395 -22.102 1.00 88.06 122 GLU A C 1
ATOM 990 O O . GLU A 1 122 ? 8.959 -5.445 -21.904 1.00 88.06 122 GLU A O 1
ATOM 995 N N . ALA A 1 123 ? 8.353 -3.390 -21.218 1.00 84.88 123 ALA A N 1
ATOM 996 C CA . ALA A 1 123 ? 9.169 -3.392 -20.010 1.00 84.88 123 ALA A CA 1
ATOM 997 C C . ALA A 1 123 ? 8.885 -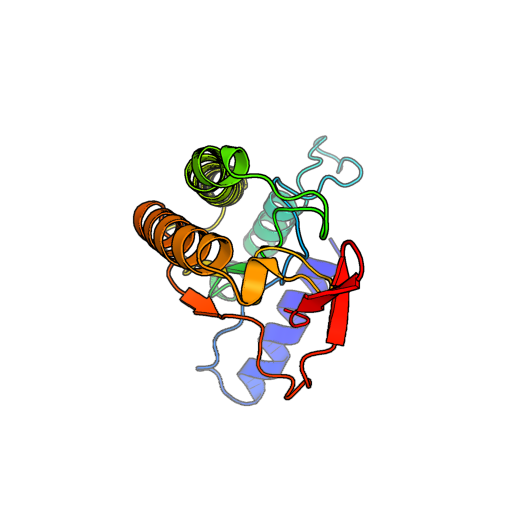4.612 -19.120 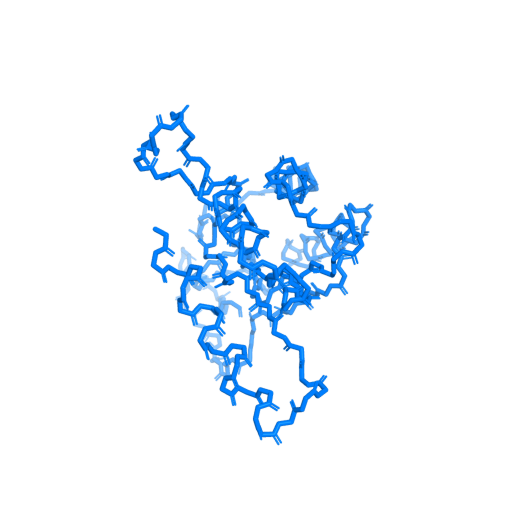1.00 84.88 123 ALA A C 1
ATOM 999 O O . ALA A 1 123 ? 9.797 -5.101 -18.462 1.00 84.88 123 ALA A O 1
ATOM 1000 N N . PHE A 1 124 ? 7.654 -5.135 -19.132 1.00 83.00 124 PHE A N 1
ATOM 1001 C CA . PHE A 1 124 ? 7.249 -6.283 -18.311 1.00 83.00 124 PHE A CA 1
ATOM 1002 C C . PHE A 1 124 ? 7.765 -7.624 -18.848 1.00 83.00 124 PHE A C 1
ATOM 1004 O O . PHE A 1 124 ? 7.817 -8.608 -18.114 1.00 83.00 124 PHE A O 1
ATOM 1011 N N . VAL A 1 125 ? 8.156 -7.673 -20.124 1.00 86.31 125 VAL A N 1
ATOM 1012 C CA . VAL A 1 125 ? 8.659 -8.879 -20.803 1.00 86.31 125 VAL A CA 1
ATOM 1013 C C . VAL A 1 125 ? 10.126 -8.745 -21.226 1.00 86.31 125 VAL A C 1
ATOM 1015 O O . VAL A 1 125 ? 10.628 -9.581 -21.978 1.00 86.31 125 VAL A O 1
ATOM 1018 N N . ASP A 1 126 ? 10.817 -7.720 -20.726 1.00 87.94 126 ASP A N 1
ATOM 1019 C CA . ASP A 1 126 ? 12.233 -7.446 -20.975 1.00 87.94 126 ASP A CA 1
ATOM 1020 C C . ASP A 1 126 ? 13.047 -7.431 -19.663 1.00 87.94 126 ASP A C 1
ATOM 1022 O O . ASP A 1 126 ? 12.511 -7.416 -18.551 1.00 87.94 126 ASP A O 1
ATOM 1026 N N . ILE A 1 127 ? 14.376 -7.433 -19.781 1.00 92.19 127 ILE A N 1
ATOM 1027 C CA . ILE A 1 127 ? 15.333 -7.444 -18.669 1.00 92.19 127 ILE A CA 1
ATOM 1028 C C . ILE A 1 127 ? 15.133 -6.272 -17.701 1.00 92.19 127 ILE A C 1
ATOM 1030 O O . ILE A 1 127 ? 15.385 -6.424 -16.509 1.00 92.19 127 ILE A O 1
ATOM 1034 N N . MET A 1 128 ? 14.643 -5.131 -18.192 1.00 90.25 128 MET A N 1
ATOM 1035 C CA . MET A 1 128 ? 14.306 -3.967 -17.373 1.00 90.25 128 MET A CA 1
ATOM 1036 C C . MET A 1 128 ? 13.295 -4.329 -16.274 1.00 90.25 128 MET A C 1
ATOM 1038 O O . MET A 1 128 ? 13.565 -4.085 -15.100 1.00 90.25 128 MET A O 1
ATOM 1042 N N . GLY A 1 129 ? 12.170 -4.961 -16.627 1.00 90.06 129 GLY A N 1
ATOM 1043 C CA . GLY A 1 129 ? 11.154 -5.380 -15.656 1.00 90.06 129 GLY A CA 1
ATOM 1044 C C . GLY A 1 129 ? 11.670 -6.446 -14.694 1.00 90.06 129 GLY A C 1
ATOM 1045 O O . GLY A 1 129 ? 11.359 -6.402 -13.507 1.00 90.06 129 GLY A O 1
ATOM 1046 N N . GLY A 1 130 ? 12.530 -7.352 -15.171 1.00 91.50 130 GLY A N 1
ATOM 1047 C CA . GLY A 1 130 ? 13.192 -8.343 -14.318 1.00 91.50 130 GLY A CA 1
ATOM 1048 C C . GLY A 1 130 ? 14.124 -7.719 -13.271 1.00 91.50 130 GLY A C 1
ATOM 1049 O O . GLY A 1 130 ? 14.122 -8.143 -12.115 1.00 91.50 130 GLY A O 1
ATOM 1050 N N . LEU A 1 131 ? 14.902 -6.703 -13.657 1.00 94.62 131 LEU A N 1
ATOM 1051 C CA . LEU A 1 131 ? 15.781 -5.965 -12.744 1.00 94.62 131 LEU A CA 1
ATOM 1052 C C . LEU A 1 131 ? 14.980 -5.127 -11.749 1.00 94.62 131 LEU A C 1
ATOM 1054 O O . LEU A 1 131 ? 15.252 -5.198 -10.552 1.00 94.62 131 LEU A O 1
ATOM 1058 N N . TRP A 1 132 ? 13.972 -4.397 -12.231 1.00 93.94 132 TRP A N 1
ATOM 1059 C CA . TRP A 1 132 ? 13.070 -3.626 -11.380 1.00 93.94 132 TRP A CA 1
ATOM 1060 C C . TRP A 1 132 ? 12.399 -4.519 -10.337 1.00 93.94 132 TRP A C 1
ATOM 1062 O O . TRP A 1 132 ? 12.476 -4.222 -9.151 1.00 93.94 132 TRP A O 1
ATOM 1072 N N . TRP A 1 133 ? 11.832 -5.660 -10.750 1.00 93.44 133 TRP A N 1
ATOM 1073 C CA . TRP A 1 133 ? 11.169 -6.602 -9.846 1.00 93.44 133 TRP A CA 1
ATOM 1074 C C . TRP A 1 133 ? 12.088 -7.078 -8.720 1.00 93.44 133 TRP A C 1
ATOM 1076 O O . TRP A 1 133 ? 11.671 -7.139 -7.561 1.00 93.44 133 TRP A O 1
ATOM 1086 N N . ALA A 1 134 ? 13.336 -7.417 -9.054 1.00 94.69 134 ALA A N 1
ATOM 1087 C CA . ALA A 1 134 ? 14.314 -7.887 -8.081 1.00 94.69 134 ALA A CA 1
ATOM 1088 C C . ALA A 1 134 ? 14.684 -6.795 -7.064 1.00 94.69 134 ALA A C 1
ATOM 1090 O O . ALA A 1 134 ? 14.699 -7.069 -5.862 1.00 94.69 134 ALA A O 1
ATOM 1091 N N . ASP A 1 135 ? 14.954 -5.578 -7.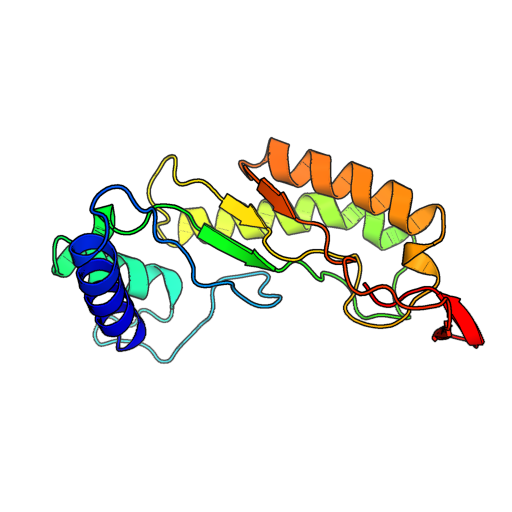538 1.00 95.31 135 ASP A N 1
ATOM 1092 C CA . ASP A 1 135 ? 15.388 -4.465 -6.690 1.00 95.31 135 ASP A CA 1
ATOM 1093 C C . ASP A 1 135 ? 14.244 -3.946 -5.806 1.00 95.31 135 ASP A C 1
ATOM 1095 O O . ASP A 1 135 ? 14.361 -3.911 -4.580 1.00 95.31 135 ASP A O 1
ATOM 1099 N N . TYR A 1 136 ? 13.081 -3.688 -6.412 1.00 95.56 136 TYR A N 1
ATOM 1100 C CA . TYR A 1 136 ? 11.845 -3.322 -5.723 1.00 95.56 136 TYR A CA 1
ATOM 1101 C C . TYR A 1 136 ? 11.483 -4.318 -4.617 1.00 95.56 136 TYR A C 1
ATOM 1103 O O . TYR A 1 136 ? 11.263 -3.930 -3.470 1.00 95.56 136 TYR A O 1
ATOM 1111 N N . THR A 1 137 ? 11.441 -5.616 -4.941 1.00 96.88 137 THR A N 1
ATOM 1112 C CA . THR A 1 137 ? 11.037 -6.647 -3.976 1.00 96.88 137 THR A CA 1
ATOM 1113 C C . THR A 1 137 ? 12.021 -6.710 -2.806 1.00 96.88 137 THR A C 1
ATOM 1115 O O . THR A 1 137 ? 11.611 -6.865 -1.654 1.00 96.88 137 THR A O 1
ATOM 1118 N N . GLY A 1 138 ? 13.321 -6.561 -3.081 1.00 97.62 138 GLY A N 1
ATOM 1119 C CA . GLY A 1 138 ? 14.346 -6.465 -2.045 1.00 97.62 138 GLY A CA 1
ATOM 1120 C C . GLY A 1 138 ? 14.134 -5.252 -1.138 1.00 97.62 138 GLY A C 1
ATOM 1121 O O . GLY A 1 138 ? 14.131 -5.394 0.087 1.00 97.62 138 GLY A O 1
ATOM 1122 N N . ALA A 1 139 ? 13.901 -4.080 -1.728 1.00 97.94 139 ALA A N 1
ATOM 1123 C CA . ALA A 1 139 ? 13.666 -2.837 -1.003 1.00 97.94 139 ALA A CA 1
ATOM 1124 C C . ALA A 1 139 ? 12.379 -2.877 -0.163 1.00 97.94 139 ALA A C 1
ATOM 1126 O O . ALA A 1 139 ? 12.400 -2.469 1.000 1.00 97.94 139 ALA A O 1
ATOM 1127 N N . LEU A 1 140 ? 11.286 -3.428 -0.698 1.00 98.06 140 LEU A N 1
ATOM 1128 C CA . LEU A 1 140 ? 10.024 -3.630 0.016 1.00 98.06 140 LEU A CA 1
ATOM 1129 C C . LEU A 1 140 ? 10.249 -4.395 1.326 1.00 98.06 140 LEU A C 1
ATOM 1131 O O . LEU A 1 140 ? 9.886 -3.918 2.404 1.00 98.06 140 LEU A O 1
ATOM 1135 N N . PHE A 1 141 ? 10.889 -5.565 1.253 1.00 98.31 141 PHE A N 1
ATOM 1136 C CA . PHE A 1 141 ? 11.128 -6.391 2.437 1.00 98.31 141 PHE A CA 1
ATOM 1137 C C . PHE A 1 141 ? 12.166 -5.782 3.384 1.00 98.31 141 PHE A C 1
ATOM 1139 O O . PHE A 1 141 ? 12.010 -5.881 4.601 1.00 98.31 141 PHE A O 1
ATOM 1146 N N . ALA A 1 142 ? 13.189 -5.099 2.861 1.00 98.31 142 ALA A N 1
ATOM 1147 C CA . ALA A 1 142 ? 14.182 -4.406 3.682 1.00 98.31 142 ALA A CA 1
ATOM 1148 C C . ALA A 1 142 ? 13.575 -3.268 4.526 1.00 98.31 142 ALA A C 1
ATOM 1150 O O . ALA A 1 142 ? 14.076 -2.982 5.612 1.00 98.31 142 ALA A O 1
ATOM 1151 N N . ASN A 1 143 ? 12.486 -2.649 4.059 1.00 97.81 143 ASN A N 1
ATOM 1152 C CA . ASN A 1 143 ? 11.840 -1.514 4.726 1.00 97.81 143 ASN A CA 1
ATOM 1153 C C . ASN A 1 143 ? 10.613 -1.892 5.581 1.00 97.81 143 ASN A C 1
ATOM 1155 O O . ASN A 1 143 ? 10.031 -1.031 6.252 1.00 97.81 143 ASN A O 1
ATOM 1159 N N . GLY A 1 144 ? 10.259 -3.180 5.641 1.00 97.00 144 GLY A N 1
ATOM 1160 C CA . GLY A 1 144 ? 9.207 -3.704 6.520 1.00 97.00 144 GLY A CA 1
ATOM 1161 C C . GLY A 1 144 ? 7.914 -4.118 5.819 1.00 97.00 144 GLY A C 1
ATOM 1162 O O . GLY A 1 144 ? 6.946 -4.443 6.504 1.00 97.00 144 GLY A O 1
ATOM 1163 N N . GLY A 1 145 ? 7.892 -4.150 4.483 1.00 97.88 145 GLY A N 1
ATOM 1164 C CA . GLY A 1 145 ? 6.885 -4.911 3.748 1.00 97.88 145 GLY A CA 1
ATOM 1165 C C . GLY A 1 145 ? 6.921 -6.386 4.149 1.00 97.88 145 GLY A C 1
ATOM 1166 O O . GLY A 1 145 ? 7.973 -6.919 4.502 1.00 97.88 145 GLY A O 1
ATOM 1167 N N . THR A 1 146 ? 5.776 -7.062 4.113 1.00 97.88 146 THR A N 1
ATOM 1168 C CA . THR A 1 146 ? 5.652 -8.466 4.544 1.00 97.88 146 THR A CA 1
ATOM 1169 C C . THR A 1 146 ? 4.951 -9.363 3.528 1.00 97.88 146 THR A C 1
ATOM 1171 O O . THR A 1 146 ? 4.959 -10.582 3.690 1.00 97.88 146 THR A O 1
ATOM 1174 N N . GLY A 1 147 ? 4.385 -8.797 2.463 1.00 96.50 147 GLY A N 1
ATOM 1175 C CA . GLY A 1 147 ? 3.771 -9.547 1.371 1.00 96.50 147 GLY A CA 1
ATOM 1176 C C . GLY A 1 147 ? 3.798 -8.749 0.075 1.00 96.50 147 GLY A C 1
ATOM 1177 O O . GLY A 1 147 ? 3.605 -7.537 0.097 1.00 96.50 147 GLY A O 1
ATOM 1178 N N . ASN A 1 148 ? 4.051 -9.441 -1.034 1.00 95.50 148 ASN A N 1
ATOM 1179 C CA . ASN A 1 148 ? 4.141 -8.856 -2.365 1.00 95.50 148 ASN A CA 1
ATOM 1180 C C . ASN A 1 148 ? 3.380 -9.742 -3.358 1.00 95.50 148 ASN A C 1
ATOM 1182 O O . ASN A 1 148 ? 3.717 -10.921 -3.502 1.00 95.50 148 ASN A O 1
ATOM 1186 N N . TYR A 1 149 ? 2.353 -9.199 -4.007 1.00 92.69 149 TYR A N 1
ATOM 1187 C CA . TYR A 1 149 ? 1.440 -9.951 -4.865 1.00 92.69 149 TYR A CA 1
ATOM 1188 C C . TYR A 1 149 ? 1.478 -9.392 -6.288 1.00 92.69 149 TYR A C 1
ATOM 1190 O O . TYR A 1 149 ? 0.841 -8.391 -6.603 1.00 92.69 149 TYR A O 1
ATOM 1198 N N . PHE A 1 150 ? 2.254 -10.058 -7.149 1.00 88.56 150 PHE A N 1
ATOM 1199 C CA . PHE A 1 150 ? 2.417 -9.665 -8.546 1.00 88.56 150 PHE A CA 1
ATOM 1200 C C . PHE A 1 150 ? 1.094 -9.727 -9.301 1.00 88.56 150 PHE A C 1
ATOM 1202 O O . PHE A 1 150 ? 0.439 -10.776 -9.352 1.00 88.56 150 PHE A O 1
ATOM 1209 N N . PHE A 1 151 ? 0.725 -8.615 -9.922 1.00 84.06 151 PHE A N 1
ATOM 1210 C CA . PHE A 1 151 ? -0.466 -8.556 -10.743 1.00 84.06 151 PHE A CA 1
ATOM 1211 C C . PHE A 1 151 ? -0.121 -8.986 -12.160 1.00 84.06 151 PHE A C 1
ATOM 1213 O O . PHE A 1 151 ? 0.496 -8.215 -12.882 1.00 84.06 151 PHE A O 1
ATOM 1220 N N . HIS A 1 152 ? -0.470 -10.238 -12.490 1.00 66.00 152 HIS A N 1
ATOM 1221 C CA . HIS A 1 152 ? -0.326 -10.832 -13.833 1.00 66.00 152 HIS A CA 1
ATOM 1222 C C . HIS A 1 152 ? -1.246 -12.045 -14.079 1.00 66.00 152 HIS A C 1
ATOM 1224 O O . HIS A 1 152 ? -1.089 -12.787 -15.047 1.00 66.00 152 HIS A O 1
ATOM 1230 N N . TYR A 1 153 ? -2.227 -12.310 -13.203 1.00 55.31 153 TYR A N 1
ATOM 1231 C CA . TYR A 1 153 ? -3.088 -13.503 -13.319 1.00 55.31 153 TYR A CA 1
ATOM 1232 C C . TYR A 1 153 ? -4.267 -13.328 -14.295 1.00 55.31 153 TYR A C 1
ATOM 1234 O O . TYR A 1 153 ? -5.243 -14.078 -14.255 1.00 55.31 153 TYR A O 1
ATOM 1242 N N . ILE A 1 154 ? -4.197 -12.362 -15.210 1.00 64.56 154 ILE A N 1
ATOM 1243 C CA . ILE A 1 154 ? -5.095 -12.334 -16.362 1.00 64.56 154 ILE A CA 1
ATOM 1244 C C . ILE A 1 154 ? -4.319 -13.001 -17.499 1.00 64.56 154 ILE A C 1
ATOM 1246 O O . ILE A 1 154 ? -3.318 -12.435 -17.927 1.00 64.56 154 ILE A O 1
ATOM 1250 N N . PRO A 1 155 ? -4.722 -14.187 -18.002 1.00 63.19 155 PRO A N 1
ATOM 1251 C CA . PRO A 1 155 ? -4.055 -14.840 -19.127 1.00 63.19 155 PRO A CA 1
ATOM 1252 C C . PRO A 1 155 ? -4.278 -14.028 -20.413 1.00 63.19 155 PRO A C 1
ATOM 1254 O O . PRO A 1 155 ? -5.109 -14.357 -21.262 1.00 63.19 155 PRO A O 1
ATOM 1257 N N . GLY A 1 156 ? -3.552 -12.921 -20.530 1.00 70.75 156 GLY A N 1
ATOM 1258 C CA . GLY A 1 156 ? -3.488 -12.053 -21.686 1.00 70.75 156 GLY A CA 1
ATOM 1259 C C . GLY A 1 156 ? -2.463 -12.589 -22.672 1.00 70.75 156 GLY A C 1
ATOM 1260 O O . GLY A 1 156 ? -1.402 -13.087 -22.302 1.00 70.75 156 GLY A O 1
ATOM 1261 N N . ARG A 1 157 ? -2.779 -12.506 -23.962 1.00 81.12 157 ARG A N 1
ATOM 1262 C CA . ARG A 1 157 ? -1.761 -12.714 -24.996 1.00 81.12 157 ARG A CA 1
ATOM 1263 C C . ARG A 1 157 ? -0.842 -11.501 -25.022 1.00 81.12 157 ARG A C 1
ATOM 1265 O O . ARG A 1 157 ? -1.296 -10.400 -24.717 1.00 81.12 157 ARG A O 1
ATOM 1272 N N . LEU A 1 158 ? 0.390 -11.699 -25.491 1.00 88.00 158 LEU A N 1
ATOM 1273 C CA . LEU A 1 158 ? 1.205 -10.567 -25.915 1.00 88.00 158 LEU A CA 1
ATOM 1274 C C . LEU A 1 158 ? 0.405 -9.726 -26.911 1.00 88.00 158 LEU A C 1
ATOM 1276 O O . LEU A 1 158 ? -0.223 -10.260 -27.835 1.00 88.00 158 LEU A O 1
ATOM 1280 N N . SER A 1 159 ? 0.421 -8.420 -26.705 1.00 88.94 159 SER A N 1
ATOM 1281 C CA . SER A 1 159 ? -0.251 -7.443 -27.551 1.00 88.94 159 SER A CA 1
ATOM 1282 C C . SER A 1 159 ? 0.693 -6.283 -27.844 1.00 88.94 159 SER A C 1
ATOM 1284 O O . SER A 1 159 ? 1.746 -6.139 -27.220 1.00 88.94 159 SER A O 1
ATOM 1286 N N . ARG A 1 160 ? 0.355 -5.495 -28.867 1.00 90.06 160 ARG A N 1
ATOM 1287 C CA . ARG A 1 160 ? 1.118 -4.296 -29.211 1.00 90.06 160 ARG A CA 1
ATOM 1288 C C . ARG A 1 160 ? 0.832 -3.220 -28.168 1.00 90.06 160 ARG A C 1
ATOM 1290 O O . ARG A 1 160 ? -0.330 -2.868 -27.971 1.00 90.06 160 ARG A O 1
ATOM 1297 N N . GLY A 1 161 ? 1.881 -2.748 -27.505 1.00 85.38 161 GLY A N 1
ATOM 1298 C CA . GLY A 1 161 ? 1.829 -1.680 -26.514 1.00 85.38 161 GLY A CA 1
ATOM 1299 C C . GLY A 1 161 ? 2.541 -0.426 -27.009 1.00 85.38 161 GLY A C 1
ATOM 1300 O O . GLY A 1 161 ? 2.331 0.043 -28.130 1.00 85.38 161 GLY A O 1
ATOM 1301 N N . CYS A 1 162 ? 3.402 0.109 -26.153 1.00 83.88 162 CYS A N 1
ATOM 1302 C CA . CYS A 1 162 ? 4.231 1.281 -26.409 1.00 83.88 162 CYS A CA 1
ATOM 1303 C C . CYS A 1 162 ? 5.028 1.158 -27.717 1.00 83.88 162 CYS A C 1
ATOM 1305 O O . CYS A 1 162 ? 5.650 0.136 -27.966 1.00 83.88 162 CYS A O 1
ATOM 1307 N N . ASN A 1 163 ? 5.029 2.197 -28.560 1.00 85.25 163 ASN A N 1
ATOM 1308 C CA . ASN A 1 163 ? 5.808 2.242 -29.810 1.00 85.25 163 ASN A CA 1
ATOM 1309 C C . ASN A 1 163 ? 5.609 1.034 -30.757 1.00 85.25 163 ASN A C 1
ATOM 1311 O O . ASN A 1 163 ? 6.510 0.701 -31.524 1.00 85.25 163 ASN A O 1
ATOM 1315 N N . ASP A 1 164 ? 4.438 0.385 -30.714 1.00 87.25 164 ASP A N 1
ATOM 1316 C CA . ASP A 1 164 ? 4.144 -0.856 -31.446 1.00 87.25 164 ASP A CA 1
ATOM 1317 C C . ASP A 1 164 ? 5.077 -2.026 -31.072 1.00 87.25 164 ASP A C 1
ATOM 1319 O O . ASP A 1 164 ? 5.264 -2.957 -31.853 1.00 87.25 164 ASP A O 1
ATOM 1323 N N . SER A 1 165 ? 5.670 -2.038 -29.878 1.00 88.69 165 SER A N 1
ATOM 1324 C CA . SER A 1 165 ? 6.422 -3.193 -29.387 1.00 88.69 165 SER A CA 1
ATOM 1325 C C . SER A 1 165 ? 5.512 -4.235 -28.732 1.00 88.69 165 SER A C 1
ATOM 1327 O O . SER A 1 165 ? 4.361 -3.967 -28.380 1.00 88.69 165 SER A O 1
ATOM 1329 N N . TRP A 1 166 ? 5.996 -5.477 -28.653 1.00 90.94 166 TRP A N 1
ATOM 1330 C CA . TRP A 1 166 ? 5.265 -6.563 -28.003 1.00 90.94 166 TRP A CA 1
ATOM 1331 C C . TRP A 1 166 ? 5.420 -6.462 -26.489 1.00 90.94 166 TRP A C 1
ATOM 1333 O O . TRP A 1 166 ? 6.539 -6.425 -25.989 1.00 90.94 166 TRP A O 1
ATOM 1343 N N . GLY A 1 167 ? 4.300 -6.484 -25.772 1.00 89.00 167 GLY A N 1
ATOM 1344 C CA . GLY A 1 167 ? 4.273 -6.437 -24.315 1.00 89.00 167 GLY A CA 1
ATOM 1345 C C . GLY A 1 167 ? 3.120 -7.235 -23.722 1.00 89.00 167 GLY A C 1
ATOM 1346 O O . GLY A 1 167 ? 2.325 -7.845 -24.445 1.00 89.00 167 GLY A O 1
ATOM 1347 N N . SER A 1 168 ? 3.022 -7.210 -22.398 1.00 85.06 168 SER A N 1
ATOM 1348 C CA . SER A 1 168 ? 1.867 -7.691 -21.634 1.00 85.06 168 SER A CA 1
ATOM 1349 C C . SER A 1 168 ? 1.233 -6.536 -20.867 1.00 85.06 168 SER A C 1
ATOM 1351 O O . SER A 1 168 ? 1.870 -5.507 -20.671 1.00 85.06 168 SER A O 1
ATOM 1353 N N . PHE A 1 169 ? -0.033 -6.680 -20.476 1.00 78.94 169 PHE A N 1
ATOM 1354 C CA . PHE A 1 169 ? -0.655 -5.817 -19.471 1.00 78.94 169 PHE A CA 1
ATOM 1355 C C . PHE A 1 169 ? -0.384 -6.424 -18.111 1.00 78.94 169 PHE A C 1
ATOM 1357 O O . PHE A 1 169 ? -0.695 -7.608 -17.976 1.00 78.94 169 PHE A O 1
ATOM 1364 N N . GLY A 1 170 ? 0.139 -5.601 -17.193 1.00 64.06 170 GLY A N 1
ATOM 1365 C CA . GLY A 1 170 ? 0.530 -6.004 -15.849 1.00 64.06 170 GLY A CA 1
ATOM 1366 C C . GLY A 1 170 ? 1.216 -7.343 -15.899 1.00 64.06 170 GLY A C 1
ATOM 1367 O O . GLY A 1 170 ? 0.510 -8.318 -15.624 1.00 64.06 170 GLY A O 1
#

Foldseek 3Di:
DVVLVVLVVVLVVVVVVPVVDADADDAAEADLAFQFDQADPVGDRGPLLVSCVSCVVVVNNVSHQAYEYAHQHDDALPDDPVVLVCLLVSLLSSLVRSVVSPDDPPRAYENQEYFPHQAWHCCCVDVNRVSSCVSNVVSCVVNRHDYYHYPDPPPDDFDQDHPRDTGDGD

pLDDT: mean 92.58, std 7.25, range [55.31, 98.56]